Protein AF-A0A0Q5RCU6-F1 (afdb_monomer)

Nearest PDB structures (foldseek):
  3zzt-assembly1_A  TM=4.781E-01  e=5.049E+00  Staphylococcus aureus
  2j7k-assembly1_A  TM=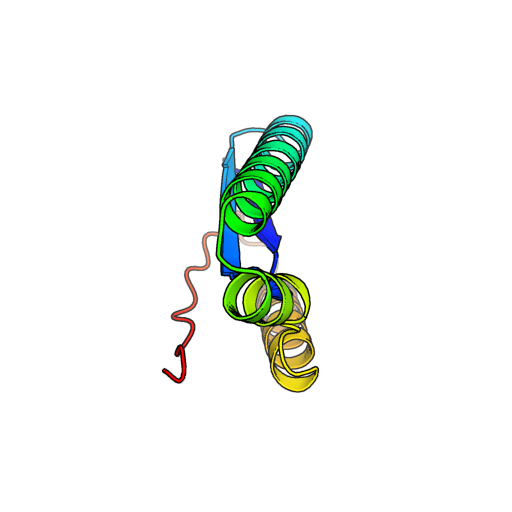4.481E-01  e=9.997E+00  Thermus thermophilus HB8

Sequence (88 aa):
MGWEALCIDLDISVQGDTFDDVRALLSKAVGSYIDAAQDEAPDVRAKLLSRRAPWWVSAGMTMRLIAFNVFRGRTREAQASFPVACPA

Radius of gyration: 15.43 Å; Cα contacts (8 Å, |Δi|>4): 62; chains: 1; bounding box: 38×25×40 Å

Foldseek 3Di:
DKDKDADQQLGDIDIGRDPVVNVVVVVVVVVVQLVVLVPDDPVSSCCNVPRGDDVVVVVVVVVVVVCVVVVPDPDPDPDDDDDDDDDD

Structure (mmCIF, N/CA/C/O backbone):
data_AF-A0A0Q5RCU6-F1
#
_entry.id   AF-A0A0Q5RCU6-F1
#
loop_
_atom_site.group_PDB
_atom_site.id
_atom_site.type_symbol
_atom_site.label_atom_id
_atom_site.label_alt_id
_atom_site.label_comp_id
_atom_site.label_asym_id
_atom_site.label_entity_id
_atom_site.label_seq_id
_atom_site.pdbx_PDB_ins_code
_atom_site.Cartn_x
_atom_site.Cartn_y
_atom_site.Cartn_z
_atom_site.occupancy
_atom_site.B_iso_or_equiv
_atom_site.auth_seq_id
_atom_site.auth_comp_id
_atom_site.auth_asym_id
_atom_site.auth_atom_id
_atom_site.pdbx_PDB_model_num
ATOM 1 N N . MET A 1 1 ? 3.666 -2.340 -21.336 1.00 52.75 1 MET A N 1
ATOM 2 C CA . MET A 1 1 ? 4.715 -2.268 -20.295 1.00 52.75 1 MET A CA 1
ATOM 3 C C . MET A 1 1 ? 4.062 -1.593 -19.115 1.00 52.75 1 MET A C 1
ATOM 5 O O . MET A 1 1 ? 3.648 -0.460 -19.287 1.00 52.75 1 MET A O 1
ATOM 9 N N . GLY A 1 2 ? 3.888 -2.304 -18.004 1.00 75.31 2 GLY A N 1
ATOM 10 C CA . GLY A 1 2 ? 3.197 -1.774 -16.833 1.00 75.31 2 GLY A CA 1
ATOM 11 C C . GLY A 1 2 ? 4.163 -1.481 -15.692 1.00 75.31 2 GLY A C 1
ATOM 12 O O . GLY A 1 2 ? 5.218 -2.107 -15.582 1.00 75.31 2 GLY A O 1
ATOM 13 N N . TRP A 1 3 ? 3.789 -0.523 -14.863 1.00 86.19 3 TRP A N 1
ATOM 14 C CA . TRP A 1 3 ? 4.314 -0.297 -13.530 1.00 86.19 3 TRP A CA 1
ATOM 15 C C . TRP A 1 3 ? 3.475 -1.073 -12.514 1.00 86.19 3 TRP A C 1
ATOM 17 O O . TRP A 1 3 ? 2.283 -1.307 -12.716 1.00 86.19 3 TRP A O 1
ATOM 27 N N . GLU A 1 4 ? 4.093 -1.430 -11.395 1.00 86.81 4 GLU A N 1
ATOM 28 C CA . GLU A 1 4 ? 3.428 -2.028 -10.242 1.00 86.81 4 GLU A CA 1
ATOM 29 C C . GLU A 1 4 ? 3.888 -1.303 -8.978 1.00 86.81 4 GLU A C 1
ATOM 31 O O . GLU A 1 4 ? 5.061 -0.938 -8.851 1.00 86.81 4 GLU A O 1
ATOM 36 N N . ALA A 1 5 ? 2.962 -1.073 -8.052 1.00 87.62 5 ALA A N 1
ATOM 37 C CA . ALA A 1 5 ? 3.252 -0.492 -6.753 1.00 87.62 5 ALA A CA 1
ATOM 38 C C . ALA A 1 5 ? 2.649 -1.359 -5.646 1.00 87.62 5 ALA A C 1
ATOM 40 O O . ALA A 1 5 ? 1.543 -1.882 -5.773 1.00 87.62 5 ALA A O 1
ATOM 41 N N . LEU A 1 6 ? 3.402 -1.513 -4.558 1.00 88.06 6 LEU A N 1
ATOM 42 C CA . LEU A 1 6 ? 3.092 -2.418 -3.455 1.00 88.06 6 LEU A CA 1
ATOM 43 C C . LEU A 1 6 ? 3.189 -1.659 -2.126 1.00 88.06 6 LEU A C 1
ATOM 45 O O . LEU A 1 6 ? 4.179 -0.969 -1.877 1.00 88.06 6 LEU A O 1
ATOM 49 N N . CYS A 1 7 ? 2.197 -1.826 -1.254 1.00 87.69 7 CYS A N 1
ATOM 50 C CA . CYS A 1 7 ? 2.248 -1.428 0.150 1.00 87.69 7 CYS A CA 1
ATOM 51 C C . CYS A 1 7 ? 2.227 -2.692 1.012 1.00 87.69 7 CYS A C 1
ATOM 53 O O . CYS A 1 7 ? 1.193 -3.337 1.158 1.00 87.69 7 CYS A O 1
ATOM 55 N N . ILE A 1 8 ? 3.384 -3.045 1.573 1.00 83.88 8 ILE A N 1
ATOM 56 C CA . ILE A 1 8 ? 3.576 -4.301 2.312 1.00 83.88 8 ILE A CA 1
ATOM 57 C C . ILE A 1 8 ? 2.806 -4.286 3.639 1.00 83.88 8 ILE A C 1
ATOM 59 O O . ILE A 1 8 ? 2.241 -5.300 4.032 1.00 83.88 8 ILE A O 1
ATOM 63 N N . ASP A 1 9 ? 2.752 -3.136 4.317 1.00 84.44 9 ASP A N 1
ATOM 64 C CA . ASP A 1 9 ? 2.084 -3.012 5.618 1.00 84.44 9 ASP A CA 1
ATOM 65 C C . ASP A 1 9 ? 0.575 -3.266 5.532 1.00 84.44 9 ASP A C 1
ATOM 67 O O . ASP A 1 9 ? -0.001 -3.914 6.406 1.00 84.44 9 ASP A O 1
ATOM 71 N N . LEU A 1 10 ? -0.049 -2.785 4.455 1.00 85.81 10 LEU A N 1
ATOM 72 C CA . LEU A 1 10 ? -1.489 -2.898 4.227 1.00 85.81 10 LEU A CA 1
ATOM 73 C C . LEU A 1 10 ? -1.863 -4.035 3.269 1.00 85.81 10 LEU A C 1
ATOM 75 O O . LEU A 1 10 ? -3.042 -4.218 2.995 1.00 85.81 10 LEU A O 1
ATOM 79 N N . ASP A 1 11 ? -0.880 -4.794 2.778 1.00 86.12 11 ASP A N 1
ATOM 80 C CA . ASP A 1 11 ? -1.069 -5.866 1.791 1.00 86.12 11 ASP A CA 1
ATOM 81 C C . ASP A 1 11 ? -1.808 -5.396 0.518 1.00 86.12 11 ASP A C 1
ATOM 83 O O . ASP A 1 11 ? -2.705 -6.054 -0.005 1.00 86.12 11 ASP A O 1
ATOM 87 N N . ILE A 1 12 ? -1.447 -4.206 0.023 1.00 89.25 12 ILE A N 1
ATOM 88 C CA . ILE A 1 12 ? -2.047 -3.600 -1.176 1.00 89.25 12 ILE A CA 1
ATOM 89 C C . ILE A 1 12 ? -1.079 -3.733 -2.351 1.00 89.25 12 ILE A C 1
ATOM 91 O O . ILE A 1 12 ? 0.104 -3.411 -2.231 1.00 89.25 12 ILE A O 1
ATOM 95 N N . SER A 1 13 ? -1.597 -4.127 -3.515 1.00 91.19 13 SER A N 1
ATOM 96 C CA . SER A 1 13 ? -0.882 -4.083 -4.794 1.00 91.19 13 SER A CA 1
ATOM 97 C C . SER A 1 13 ? -1.736 -3.405 -5.864 1.00 91.19 13 SER A C 1
ATOM 99 O O . SER A 1 13 ? -2.953 -3.586 -5.906 1.00 91.19 13 SER A O 1
ATOM 101 N N . VAL A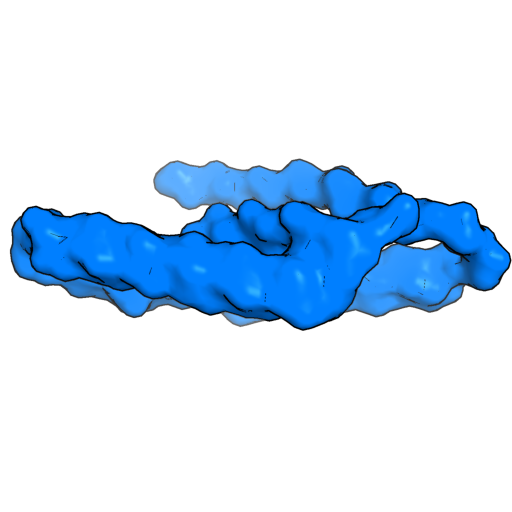 1 14 ? -1.108 -2.589 -6.711 1.00 91.06 14 VAL A N 1
ATOM 102 C CA . VAL A 1 14 ? -1.757 -1.921 -7.848 1.00 91.06 14 VAL A CA 1
ATOM 103 C C . VAL A 1 14 ? -0.853 -1.966 -9.074 1.00 91.06 14 VAL A C 1
ATOM 105 O O . VAL A 1 14 ? 0.368 -1.893 -8.952 1.00 91.06 14 VAL A O 1
ATOM 108 N N . GLN A 1 15 ? -1.454 -2.041 -10.259 1.00 90.94 15 GLN A N 1
ATOM 109 C CA . GLN A 1 15 ? -0.754 -2.055 -11.545 1.00 90.94 15 GLN A CA 1
ATOM 110 C C . 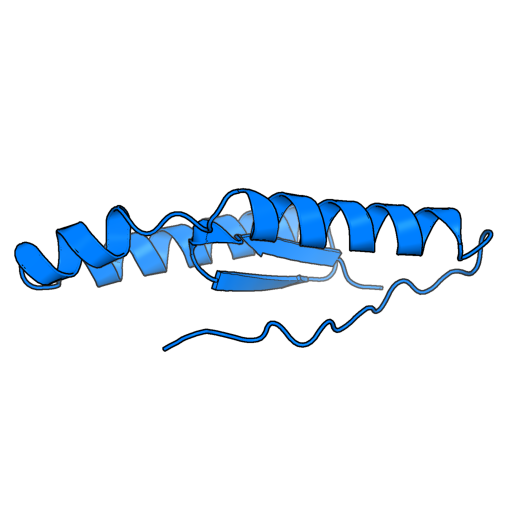GLN A 1 15 ? -1.313 -0.960 -12.458 1.00 90.94 15 GLN A C 1
ATOM 112 O O . GLN A 1 15 ? -2.491 -0.616 -12.363 1.00 90.94 15 GLN A O 1
ATOM 117 N N . GLY A 1 16 ? -0.474 -0.402 -13.327 1.00 89.56 16 GLY A N 1
ATOM 118 C CA . GLY A 1 16 ? -0.839 0.690 -14.233 1.00 89.56 16 GLY A CA 1
ATOM 119 C C . GLY A 1 16 ? 0.196 0.882 -15.335 1.00 89.56 16 GLY A C 1
ATOM 120 O O . GLY A 1 16 ? 1.225 0.215 -15.337 1.00 89.56 16 GLY A O 1
ATOM 121 N N . ASP A 1 17 ? -0.055 1.778 -16.284 1.00 8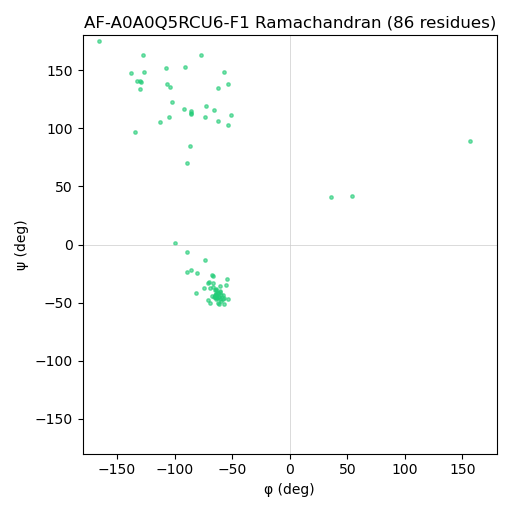8.94 17 ASP A N 1
ATOM 122 C CA . ASP A 1 17 ? 0.812 1.932 -17.462 1.00 88.94 17 ASP A CA 1
ATOM 123 C C . ASP A 1 17 ? 1.950 2.937 -17.249 1.00 88.94 17 ASP A C 1
ATOM 125 O O . ASP A 1 17 ? 3.004 2.837 -17.884 1.00 88.94 17 ASP A O 1
ATOM 129 N N . THR A 1 18 ? 1.782 3.874 -16.312 1.00 91.50 18 THR A N 1
ATOM 130 C CA . THR A 1 18 ? 2.805 4.859 -15.940 1.00 91.50 18 THR A CA 1
ATOM 131 C C . THR A 1 18 ? 3.066 4.886 -14.435 1.00 91.50 18 THR A C 1
ATOM 133 O O . THR A 1 18 ? 2.269 4.401 -13.629 1.00 91.50 18 THR A O 1
ATOM 136 N N . PHE A 1 19 ? 4.202 5.473 -14.045 1.00 89.75 19 PHE A N 1
ATOM 137 C CA . PHE A 1 19 ? 4.545 5.686 -12.640 1.00 89.75 19 PHE A CA 1
ATOM 138 C C . PHE A 1 19 ? 3.501 6.551 -11.916 1.00 89.75 19 PHE A C 1
ATOM 140 O O . PHE A 1 19 ? 3.107 6.237 -10.792 1.00 89.75 19 PHE A O 1
ATOM 147 N N . ASP A 1 20 ? 3.038 7.624 -12.559 1.00 93.25 20 ASP A N 1
ATOM 148 C CA . ASP A 1 20 ? 2.046 8.522 -11.968 1.00 93.25 20 ASP A CA 1
ATOM 149 C C . ASP A 1 20 ? 0.693 7.822 -11.793 1.00 93.25 20 ASP A C 1
ATOM 151 O O . ASP A 1 20 ? 0.053 8.000 -10.754 1.00 93.25 20 ASP A O 1
ATOM 155 N N . ASP A 1 21 ? 0.312 6.944 -12.730 1.00 91.62 21 ASP A N 1
ATOM 156 C CA . ASP A 1 21 ? -0.903 6.131 -12.613 1.00 91.62 21 ASP A CA 1
ATOM 157 C C . ASP A 1 21 ? -0.834 5.208 -11.398 1.00 91.62 21 ASP A C 1
ATOM 159 O O . ASP A 1 21 ? -1.735 5.227 -10.558 1.00 91.62 21 ASP A O 1
ATOM 163 N N . VAL A 1 22 ? 0.246 4.431 -11.243 1.00 93.19 22 VAL A N 1
ATOM 164 C CA . VAL A 1 22 ? 0.366 3.528 -10.086 1.00 93.19 22 VAL A CA 1
ATOM 165 C C . VAL A 1 22 ? 0.487 4.284 -8.772 1.00 93.19 22 VAL A C 1
ATOM 167 O O . VAL A 1 22 ? -0.047 3.830 -7.761 1.00 93.19 22 VAL A O 1
ATOM 170 N N . ARG A 1 23 ? 1.120 5.462 -8.762 1.00 93.31 23 ARG A N 1
ATOM 171 C CA . ARG A 1 23 ? 1.178 6.324 -7.576 1.00 93.31 23 ARG A CA 1
ATOM 172 C C . ARG A 1 23 ? -0.215 6.821 -7.189 1.00 93.31 23 ARG A C 1
ATOM 174 O O . ARG A 1 23 ? -0.557 6.798 -6.002 1.00 93.31 23 ARG A O 1
ATOM 181 N N . ALA A 1 24 ? -1.010 7.259 -8.163 1.00 94.44 24 ALA A N 1
ATOM 182 C CA . ALA A 1 24 ? -2.379 7.713 -7.940 1.00 94.44 24 ALA A CA 1
ATOM 183 C C . ALA A 1 24 ? -3.277 6.557 -7.472 1.00 94.44 24 ALA A C 1
ATOM 185 O O . ALA A 1 24 ? -3.999 6.702 -6.483 1.00 94.44 24 ALA A O 1
ATOM 186 N N . LEU A 1 25 ? -3.179 5.392 -8.121 1.00 95.44 25 LEU A N 1
ATOM 187 C CA . LEU A 1 25 ? -3.915 4.180 -7.755 1.00 95.44 25 LEU A CA 1
ATOM 188 C C . LEU A 1 25 ? -3.560 3.699 -6.349 1.00 95.44 25 LEU A C 1
ATOM 190 O O . LEU A 1 25 ? -4.463 3.403 -5.569 1.00 95.44 25 LEU A O 1
ATOM 194 N N . LEU A 1 26 ? -2.272 3.675 -5.995 1.00 94.94 26 LEU A N 1
ATOM 195 C CA . LEU A 1 26 ? -1.833 3.254 -4.667 1.00 94.94 26 LEU A CA 1
ATOM 196 C C . LEU A 1 26 ? -2.339 4.224 -3.599 1.00 94.94 26 LEU A C 1
ATOM 198 O O . LEU A 1 26 ? -2.889 3.791 -2.592 1.00 94.94 26 LEU A O 1
ATOM 202 N N . SER A 1 27 ? -2.215 5.533 -3.839 1.00 95.38 27 SER A N 1
ATOM 203 C CA . SER A 1 27 ? -2.726 6.565 -2.924 1.00 95.38 27 SER A CA 1
ATOM 204 C C . SER A 1 27 ? -4.231 6.417 -2.696 1.00 95.38 27 SER A C 1
ATOM 206 O O . SER A 1 27 ? -4.697 6.483 -1.560 1.00 95.38 27 SER A O 1
ATOM 208 N N . LYS A 1 28 ? -4.988 6.159 -3.769 1.00 96.44 28 LYS A N 1
ATOM 209 C CA . LYS A 1 28 ? -6.432 5.924 -3.699 1.00 96.44 28 LYS A CA 1
ATOM 210 C C . LYS A 1 28 ? -6.764 4.657 -2.911 1.00 96.44 28 LYS A C 1
ATOM 212 O O . LYS A 1 28 ? -7.627 4.709 -2.044 1.00 96.44 28 LYS A O 1
ATOM 217 N N . ALA A 1 29 ? -6.079 3.547 -3.183 1.00 94.62 29 ALA A N 1
ATOM 218 C CA . ALA A 1 29 ? -6.304 2.278 -2.494 1.00 94.62 29 ALA A CA 1
ATOM 219 C C . ALA A 1 29 ? -6.000 2.376 -0.990 1.00 94.62 29 ALA A C 1
ATOM 221 O O . ALA A 1 29 ? -6.784 1.896 -0.175 1.00 94.62 29 ALA A O 1
ATOM 222 N N . VAL A 1 30 ? -4.908 3.056 -0.618 1.00 94.06 30 VAL A N 1
ATOM 223 C CA . VAL A 1 30 ? -4.573 3.341 0.786 1.00 94.06 30 VAL A CA 1
ATOM 224 C C . VAL A 1 30 ? -5.655 4.199 1.442 1.00 94.06 30 VAL A C 1
ATOM 226 O O . VAL A 1 30 ? -6.084 3.881 2.547 1.00 94.06 30 VAL A O 1
ATOM 229 N N . GLY A 1 31 ? -6.130 5.250 0.764 1.00 95.06 31 GLY A N 1
ATOM 230 C CA . GLY A 1 31 ? -7.235 6.077 1.257 1.00 95.06 31 GLY A CA 1
ATOM 231 C C . GLY A 1 31 ? -8.495 5.252 1.523 1.00 95.06 31 GLY A C 1
ATOM 232 O O . GLY A 1 31 ? -8.998 5.252 2.639 1.00 95.06 31 GLY A O 1
ATOM 233 N N . SER A 1 32 ? -8.929 4.451 0.544 1.00 93.81 32 SER A N 1
ATOM 234 C CA . SER A 1 32 ? -10.097 3.574 0.695 1.00 93.81 32 SER A CA 1
ATOM 235 C C . SER A 1 32 ? -9.939 2.540 1.812 1.00 93.81 32 SER A C 1
ATOM 237 O O . SER A 1 32 ? -10.913 2.241 2.496 1.00 93.81 32 SER A O 1
ATOM 239 N N . TYR A 1 33 ? -8.731 2.008 2.029 1.00 92.69 33 TYR A N 1
ATOM 240 C CA . TYR A 1 33 ? -8.458 1.121 3.162 1.00 92.69 33 TYR A CA 1
ATOM 241 C C . TYR A 1 33 ? -8.635 1.847 4.499 1.00 92.69 33 TYR A C 1
ATOM 243 O O . TYR A 1 33 ? -9.249 1.308 5.417 1.00 92.69 33 TYR A O 1
ATOM 251 N N . ILE A 1 34 ? -8.097 3.064 4.617 1.00 93.00 34 ILE A N 1
ATOM 252 C CA . ILE A 1 34 ? -8.201 3.858 5.844 1.00 93.00 34 ILE A CA 1
ATOM 253 C C . ILE A 1 34 ? -9.660 4.215 6.121 1.00 93.00 34 ILE A C 1
ATOM 255 O O . ILE A 1 34 ? -10.095 4.046 7.257 1.00 93.00 34 ILE A O 1
ATOM 259 N N . ASP A 1 35 ? -10.405 4.657 5.107 1.00 94.75 35 ASP A N 1
ATOM 260 C CA . ASP A 1 35 ? -11.825 4.995 5.238 1.00 94.75 35 ASP A CA 1
ATOM 261 C C . ASP A 1 35 ? -12.632 3.772 5.703 1.00 94.75 35 ASP A C 1
ATOM 263 O O . ASP A 1 35 ? -13.330 3.839 6.712 1.00 94.75 35 A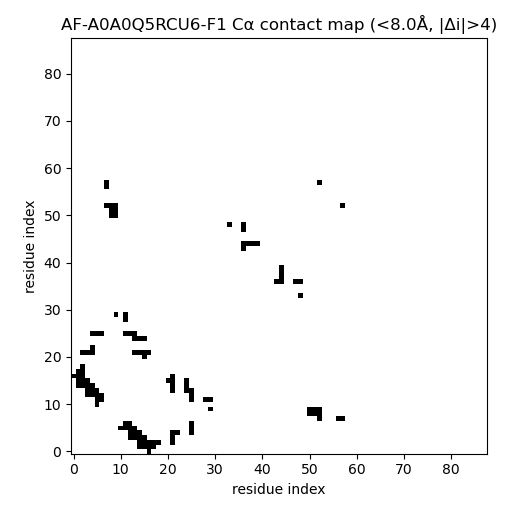SP A O 1
ATOM 267 N N . ALA A 1 36 ? -12.437 2.613 5.063 1.00 92.25 36 ALA A N 1
ATOM 268 C CA . ALA A 1 36 ? -13.088 1.369 5.473 1.00 92.25 36 ALA A CA 1
ATOM 269 C C . ALA A 1 36 ? -12.711 0.956 6.907 1.00 92.25 36 ALA A C 1
ATOM 271 O O . ALA A 1 36 ? -13.566 0.548 7.686 1.00 92.25 36 ALA A O 1
ATOM 272 N N . ALA A 1 37 ? -11.440 1.101 7.295 1.00 91.94 37 ALA A N 1
ATOM 273 C CA . ALA A 1 37 ? -11.004 0.817 8.659 1.00 91.94 37 ALA A CA 1
ATOM 274 C C . ALA A 1 37 ? -11.580 1.810 9.686 1.00 91.94 37 ALA A C 1
ATOM 276 O O . ALA A 1 37 ? -11.687 1.465 10.864 1.00 91.94 37 ALA A O 1
ATOM 277 N N . GLN A 1 38 ? -11.924 3.040 9.287 1.00 92.56 38 GLN A N 1
ATOM 278 C CA . GLN A 1 38 ? -12.544 4.023 10.179 1.00 92.56 38 GLN A CA 1
ATOM 279 C C . GLN A 1 38 ? -13.988 3.672 10.539 1.00 92.56 38 GLN A C 1
ATOM 281 O O . GLN A 1 38 ? -14.375 3.935 11.686 1.00 92.56 38 GLN A O 1
ATOM 286 N N . ASP A 1 39 ? -14.713 3.049 9.608 1.00 95.44 39 ASP A N 1
ATOM 287 C CA . ASP A 1 39 ? -16.105 2.604 9.763 1.00 95.44 39 ASP A CA 1
ATOM 288 C C . ASP A 1 39 ? -16.254 1.362 10.665 1.00 95.44 39 ASP A C 1
ATOM 290 O O . ASP A 1 39 ? -17.353 1.039 11.120 1.00 95.44 39 ASP A O 1
ATOM 294 N N . GLU A 1 40 ? -15.147 0.686 10.975 1.00 94.00 40 GLU A N 1
ATOM 295 C CA . GLU A 1 40 ? -15.113 -0.478 11.860 1.00 94.00 40 GLU A CA 1
ATOM 296 C C . GLU A 1 40 ? -15.198 -0.117 13.354 1.00 94.00 40 GLU A C 1
ATOM 298 O O . GLU A 1 40 ? -14.930 1.009 13.798 1.00 94.00 40 GLU A O 1
ATOM 303 N N . ALA A 1 41 ? -15.518 -1.124 14.174 1.00 94.06 41 ALA A N 1
ATOM 304 C CA . ALA A 1 41 ? -15.525 -0.991 15.628 1.00 94.06 41 ALA A CA 1
ATOM 305 C C . ALA A 1 41 ? -14.151 -0.521 16.169 1.00 94.06 41 ALA A C 1
ATOM 307 O O . ALA A 1 41 ? -13.112 -0.858 15.596 1.00 94.06 41 ALA A O 1
ATOM 308 N N . PRO A 1 42 ? -14.091 0.237 17.285 1.00 90.19 42 PRO A N 1
ATOM 309 C CA . PRO A 1 42 ? -12.847 0.854 17.759 1.00 90.19 42 PRO A CA 1
ATOM 310 C C . PRO A 1 42 ? -11.679 -0.119 17.986 1.00 90.19 42 PRO A C 1
ATOM 312 O O . PRO A 1 42 ? -10.524 0.243 17.750 1.00 90.19 42 PRO A O 1
ATOM 315 N N . ASP A 1 43 ? -11.964 -1.340 18.433 1.00 90.62 43 ASP A N 1
ATOM 316 C CA . ASP A 1 43 ? -10.982 -2.401 18.668 1.00 90.62 43 ASP A CA 1
ATOM 317 C C . ASP A 1 43 ? -10.474 -3.032 17.362 1.00 90.62 43 ASP A C 1
ATOM 319 O O . ASP A 1 43 ? -9.280 -3.320 17.234 1.00 90.62 43 ASP A O 1
ATOM 323 N N . VAL A 1 44 ? -11.358 -3.196 16.376 1.00 89.25 44 VAL A N 1
ATOM 324 C CA . VAL A 1 44 ? -11.028 -3.695 15.035 1.00 89.25 44 VAL A CA 1
ATOM 325 C C . VAL A 1 44 ? -10.227 -2.647 14.266 1.00 89.25 44 VAL A C 1
ATOM 327 O O . VAL A 1 44 ? -9.141 -2.948 13.768 1.00 89.25 44 VAL A O 1
ATOM 330 N N . ARG A 1 45 ? -10.675 -1.388 14.270 1.00 91.25 45 ARG A N 1
ATOM 331 C CA . ARG A 1 45 ? -9.972 -0.244 13.673 1.00 91.25 45 ARG A CA 1
ATOM 332 C C . ARG A 1 45 ? -8.543 -0.109 14.185 1.00 91.25 45 ARG A C 1
ATOM 334 O O . ARG A 1 45 ? -7.612 0.055 13.398 1.00 91.25 45 ARG A O 1
ATOM 341 N N . ALA A 1 46 ? -8.350 -0.198 15.503 1.00 87.75 46 ALA A N 1
ATOM 342 C CA . ALA A 1 46 ? -7.021 -0.112 16.101 1.00 87.75 46 ALA A CA 1
ATOM 343 C C . ALA A 1 46 ? -6.101 -1.237 15.602 1.00 87.75 46 ALA A C 1
ATOM 345 O O . ALA A 1 46 ? -4.935 -0.979 15.307 1.00 87.75 46 ALA A O 1
ATOM 346 N N . LYS A 1 47 ? -6.611 -2.465 15.448 1.00 87.81 47 LYS A N 1
ATOM 347 C CA . LYS A 1 47 ? -5.847 -3.593 14.887 1.00 87.81 47 LYS A CA 1
ATOM 348 C C . LYS A 1 47 ? -5.525 -3.393 13.403 1.00 87.81 47 LYS A C 1
ATOM 350 O O . LYS A 1 47 ? -4.381 -3.599 13.012 1.00 87.81 47 LYS A O 1
ATOM 355 N N . LEU A 1 48 ? -6.493 -2.951 12.599 1.00 86.75 48 LEU A N 1
ATOM 356 C CA . LEU A 1 48 ? -6.321 -2.734 11.156 1.00 86.75 48 LEU A CA 1
ATOM 357 C C . LEU A 1 48 ? -5.315 -1.621 10.837 1.00 86.75 48 LEU A C 1
ATOM 359 O O . LEU A 1 48 ? -4.522 -1.767 9.909 1.00 86.75 48 LEU A O 1
ATOM 363 N N . LEU A 1 49 ? -5.319 -0.532 11.612 1.00 87.00 49 LEU A N 1
ATOM 364 C CA . LEU A 1 49 ? -4.424 0.614 11.403 1.00 87.00 49 LEU A CA 1
ATOM 365 C C . LEU A 1 49 ? -3.047 0.447 12.066 1.00 87.00 49 LEU A C 1
ATOM 367 O O . LEU A 1 49 ? -2.090 1.105 11.665 1.00 87.00 49 LEU A O 1
ATOM 371 N N . SER A 1 50 ? -2.925 -0.413 13.082 1.00 86.19 50 SER A N 1
ATOM 372 C CA . SER A 1 50 ? -1.635 -0.710 13.731 1.00 86.19 50 SER A CA 1
ATOM 373 C C . SER A 1 50 ? -0.875 -1.868 13.085 1.00 86.19 50 SER A C 1
ATOM 375 O O . SER A 1 50 ? 0.276 -2.122 13.456 1.00 86.19 50 SER A O 1
ATOM 377 N N . ARG A 1 51 ? -1.487 -2.558 12.115 1.00 79.69 51 ARG A N 1
ATOM 378 C CA . ARG A 1 51 ? -0.861 -3.655 11.380 1.00 79.69 51 ARG A CA 1
ATOM 379 C C . ARG A 1 51 ? 0.355 -3.123 10.622 1.00 79.69 51 ARG A C 1
ATOM 381 O O . ARG A 1 51 ? 0.236 -2.411 9.633 1.00 79.69 51 ARG A O 1
ATOM 388 N N . ARG A 1 52 ? 1.541 -3.464 11.119 1.00 78.44 52 ARG A N 1
ATOM 389 C CA . ARG A 1 52 ? 2.807 -3.291 10.408 1.00 78.44 52 ARG A CA 1
ATOM 390 C C . ARG A 1 52 ? 3.290 -4.649 9.956 1.00 78.44 52 ARG A C 1
ATOM 392 O O . ARG A 1 52 ? 3.239 -5.611 10.731 1.00 78.44 52 ARG A O 1
ATOM 399 N N . ALA A 1 53 ? 3.792 -4.722 8.732 1.00 76.56 53 ALA A N 1
ATOM 400 C CA . ALA A 1 53 ? 4.499 -5.907 8.302 1.00 76.56 53 ALA A CA 1
ATOM 401 C C . ALA A 1 53 ? 5.743 -6.073 9.191 1.00 76.56 53 ALA A C 1
ATOM 403 O O . ALA A 1 53 ? 6.465 -5.099 9.443 1.00 76.56 53 ALA A O 1
ATOM 404 N N . PRO A 1 54 ? 6.027 -7.285 9.695 1.00 82.50 54 PRO A N 1
ATOM 405 C CA . PRO A 1 54 ? 7.283 -7.533 10.378 1.00 82.50 54 PRO A CA 1
ATOM 406 C C . PRO A 1 54 ? 8.454 -7.125 9.483 1.00 82.50 54 PRO A C 1
ATOM 408 O O . PRO A 1 54 ? 8.456 -7.406 8.285 1.00 82.50 54 PRO A O 1
ATOM 411 N N . TRP A 1 55 ? 9.472 -6.483 10.057 1.00 79.81 55 TRP A N 1
ATOM 412 C CA . TRP A 1 55 ? 10.584 -5.898 9.298 1.00 79.81 55 TRP A CA 1
ATOM 413 C C . TRP A 1 55 ? 11.285 -6.903 8.365 1.00 79.81 55 TRP A C 1
ATOM 415 O O . TRP A 1 55 ? 11.772 -6.523 7.300 1.00 79.81 55 TRP 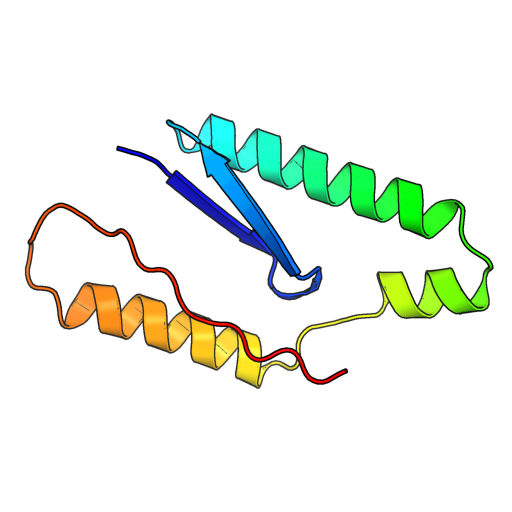A O 1
ATOM 425 N N . TRP A 1 56 ? 11.299 -8.193 8.726 1.00 79.25 56 TRP A N 1
ATOM 426 C CA . TRP A 1 56 ? 11.873 -9.260 7.904 1.00 79.25 56 TRP A CA 1
ATOM 427 C C . TRP A 1 56 ? 11.095 -9.503 6.605 1.00 79.25 56 TRP A C 1
ATOM 429 O O . TRP A 1 56 ? 11.692 -9.930 5.618 1.00 79.25 56 TRP A O 1
ATOM 439 N N . VAL A 1 57 ? 9.791 -9.212 6.571 1.00 81.38 57 VAL A N 1
ATOM 440 C CA . VAL A 1 57 ? 8.961 -9.309 5.359 1.00 81.38 57 VAL A CA 1
ATOM 441 C C . VAL A 1 57 ? 9.380 -8.224 4.374 1.00 81.38 57 VAL A C 1
ATOM 443 O O . VAL A 1 57 ? 9.713 -8.529 3.228 1.00 81.38 57 VAL A O 1
ATOM 446 N N . SER A 1 58 ? 9.469 -6.975 4.838 1.00 80.69 58 SER A N 1
ATOM 447 C CA . SER A 1 58 ? 9.926 -5.847 4.020 1.00 80.69 58 SER A CA 1
ATOM 448 C C . SER A 1 58 ? 11.371 -6.034 3.546 1.00 80.69 58 SER A C 1
ATOM 450 O O . SER A 1 58 ? 11.674 -5.806 2.372 1.00 80.69 58 SER A O 1
ATOM 452 N N . ALA A 1 59 ? 12.258 -6.528 4.417 1.00 81.88 59 ALA A N 1
ATOM 453 C CA . ALA A 1 59 ? 13.639 -6.850 4.060 1.00 81.88 59 ALA A CA 1
ATOM 454 C C . ALA A 1 59 ? 13.727 -7.996 3.035 1.00 81.88 59 ALA A C 1
ATOM 456 O O . ALA A 1 59 ? 14.456 -7.881 2.050 1.00 81.88 59 ALA A O 1
ATOM 457 N N . GLY A 1 60 ? 12.957 -9.074 3.217 1.00 85.62 60 GLY A N 1
ATOM 458 C CA . GLY A 1 60 ? 12.916 -10.209 2.294 1.00 85.62 60 GLY A CA 1
ATOM 459 C C . GLY A 1 60 ? 12.380 -9.830 0.912 1.00 85.62 60 GLY A C 1
ATOM 460 O O . GLY A 1 60 ? 12.963 -10.221 -0.100 1.00 85.62 60 GLY A O 1
ATOM 461 N N . MET A 1 61 ? 11.319 -9.019 0.854 1.00 81.56 61 MET A N 1
ATOM 462 C CA . MET A 1 61 ? 10.773 -8.489 -0.402 1.00 81.56 61 MET A CA 1
ATOM 463 C C . MET A 1 61 ? 11.795 -7.594 -1.115 1.00 81.56 61 MET A C 1
ATOM 465 O O . MET A 1 61 ? 12.063 -7.773 -2.303 1.00 81.56 61 MET A O 1
ATOM 469 N N . THR A 1 62 ? 12.440 -6.691 -0.372 1.00 82.12 62 THR A N 1
ATOM 470 C CA . THR A 1 62 ? 13.486 -5.802 -0.901 1.00 82.12 62 THR A CA 1
ATOM 471 C C . THR A 1 62 ? 14.665 -6.602 -1.450 1.00 82.12 62 THR A C 1
ATOM 473 O O . THR A 1 62 ? 15.110 -6.369 -2.572 1.00 82.12 62 THR A O 1
ATOM 476 N N . MET A 1 63 ? 15.141 -7.599 -0.700 1.00 84.75 63 MET A N 1
ATOM 477 C CA . MET A 1 63 ? 16.243 -8.460 -1.126 1.00 84.75 63 MET A CA 1
ATOM 478 C C . MET A 1 63 ? 15.878 -9.278 -2.371 1.00 84.75 63 MET A C 1
ATOM 480 O O . MET A 1 63 ? 16.714 -9.412 -3.259 1.00 84.75 63 MET A O 1
ATOM 484 N N . ARG A 1 64 ? 14.634 -9.766 -2.490 1.00 84.25 64 ARG A N 1
ATOM 485 C CA . ARG A 1 64 ? 14.142 -10.447 -3.703 1.00 84.25 64 ARG A CA 1
ATOM 486 C C . ARG A 1 64 ? 14.112 -9.526 -4.916 1.00 84.25 64 ARG A C 1
ATOM 488 O O . ARG A 1 64 ? 14.543 -9.947 -5.984 1.00 84.25 64 ARG A O 1
ATOM 495 N N . LEU A 1 65 ? 13.657 -8.283 -4.760 1.00 82.12 65 LEU A N 1
ATOM 496 C CA . LEU A 1 65 ? 13.659 -7.295 -5.842 1.00 82.12 65 LEU A CA 1
ATOM 497 C C . LEU A 1 65 ? 15.085 -6.935 -6.269 1.00 82.12 65 LEU A C 1
ATOM 499 O O . LEU A 1 65 ? 15.372 -6.888 -7.465 1.00 82.12 65 LEU A O 1
ATOM 503 N N . ILE A 1 66 ? 15.997 -6.736 -5.314 1.00 83.06 66 ILE A N 1
ATOM 504 C CA . ILE A 1 66 ? 17.414 -6.480 -5.604 1.00 83.06 66 ILE A CA 1
ATOM 505 C C . ILE A 1 66 ? 18.029 -7.684 -6.318 1.00 83.06 66 ILE A C 1
ATOM 507 O O . ILE A 1 66 ? 18.608 -7.522 -7.387 1.00 83.06 66 ILE A O 1
ATOM 511 N N . ALA A 1 67 ? 17.858 -8.894 -5.780 1.00 83.44 67 ALA A N 1
ATOM 512 C CA . ALA A 1 67 ? 18.350 -10.122 -6.392 1.00 83.44 67 ALA A CA 1
ATOM 513 C C . ALA A 1 67 ? 17.796 -10.291 -7.814 1.00 83.44 67 ALA A C 1
ATOM 515 O O . ALA A 1 67 ? 18.557 -10.539 -8.741 1.00 83.44 67 ALA A O 1
ATOM 516 N N . PHE A 1 68 ? 16.496 -10.080 -8.021 1.00 78.12 68 PHE A N 1
ATOM 517 C CA . PHE A 1 68 ? 15.884 -10.142 -9.346 1.00 78.12 68 PHE A CA 1
ATOM 518 C C . PHE A 1 68 ? 16.534 -9.160 -10.331 1.00 78.12 68 PHE A C 1
ATOM 520 O O . PHE A 1 68 ? 16.888 -9.562 -11.437 1.00 78.12 68 PHE A O 1
ATOM 527 N N . ASN A 1 69 ? 16.741 -7.903 -9.926 1.00 75.94 69 ASN A N 1
ATOM 528 C CA . ASN A 1 69 ? 17.359 -6.878 -10.774 1.00 75.94 69 ASN A CA 1
ATOM 529 C C . ASN A 1 69 ? 18.861 -7.116 -11.019 1.00 75.94 69 ASN A C 1
ATOM 531 O O . ASN A 1 69 ? 19.361 -6.775 -12.088 1.00 75.94 69 ASN A O 1
ATOM 535 N N . VAL A 1 70 ? 19.582 -7.702 -10.057 1.00 79.69 70 VAL A N 1
ATOM 536 C CA . VAL A 1 70 ? 21.027 -7.978 -10.157 1.00 79.69 70 VAL A CA 1
ATOM 537 C C . VAL A 1 70 ? 21.307 -9.259 -10.949 1.00 79.69 70 VAL A C 1
ATOM 539 O O . VAL A 1 70 ? 22.213 -9.276 -11.780 1.00 79.69 70 VAL A O 1
ATOM 542 N N . PHE A 1 71 ? 20.535 -10.328 -10.730 1.00 74.31 71 PHE A N 1
ATOM 543 C CA . PHE A 1 71 ? 20.738 -11.622 -11.393 1.00 74.31 71 PHE A CA 1
ATOM 544 C C . PHE A 1 71 ? 20.153 -11.678 -12.817 1.00 74.31 71 PHE A C 1
ATOM 546 O O . PHE A 1 71 ? 20.658 -12.439 -13.642 1.00 74.31 71 PHE A O 1
ATOM 553 N N . ARG A 1 72 ? 1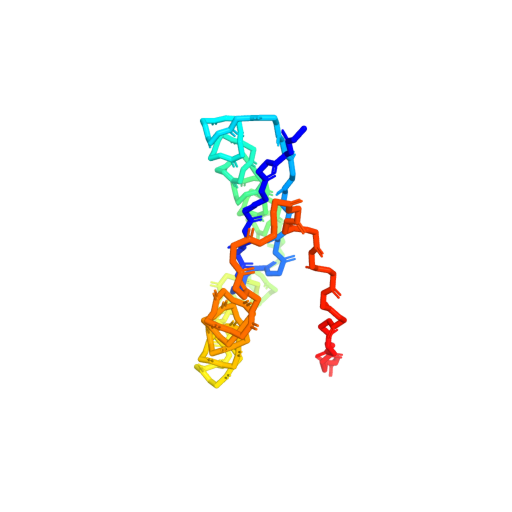9.144 -10.860 -13.164 1.00 63.38 72 ARG A N 1
ATOM 554 C CA . ARG A 1 72 ? 18.697 -10.684 -14.562 1.00 63.38 72 ARG A CA 1
ATOM 555 C C . ARG A 1 72 ? 19.521 -9.599 -15.251 1.00 63.38 72 ARG A C 1
ATOM 557 O O . ARG A 1 72 ? 19.100 -8.449 -15.357 1.00 63.38 72 ARG A O 1
ATOM 564 N N . GLY A 1 73 ? 20.684 -9.961 -15.785 1.00 56.44 73 GLY A N 1
ATOM 565 C CA . GLY A 1 73 ? 21.406 -9.093 -16.716 1.00 56.44 73 GLY A CA 1
ATOM 566 C C . GLY A 1 73 ? 2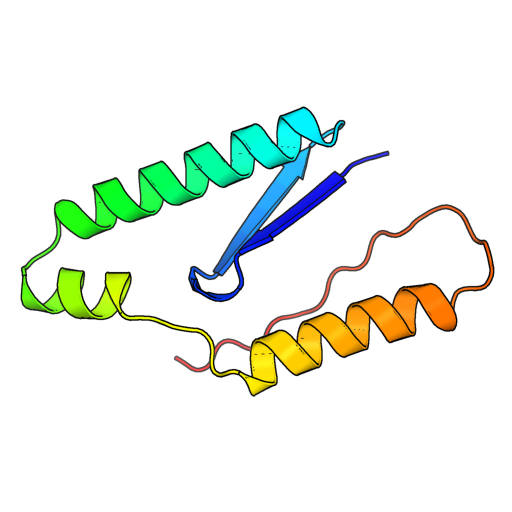0.498 -8.612 -17.863 1.00 56.44 73 GLY A C 1
ATOM 567 O O . GLY A 1 73 ? 20.081 -9.408 -18.697 1.00 56.44 73 GLY A O 1
ATOM 568 N N . ARG A 1 74 ? 20.175 -7.307 -17.887 1.00 54.09 74 ARG A N 1
ATOM 569 C CA . ARG A 1 74 ? 19.615 -6.517 -19.015 1.00 54.09 74 ARG A CA 1
ATOM 570 C C . ARG A 1 74 ? 18.612 -7.224 -19.947 1.00 54.09 74 ARG A C 1
ATOM 572 O O . ARG A 1 74 ? 18.631 -6.979 -21.151 1.00 54.09 74 ARG A O 1
ATOM 579 N N . THR A 1 75 ? 17.689 -8.036 -19.437 1.00 48.06 75 THR A N 1
ATOM 580 C CA . THR A 1 75 ? 16.574 -8.544 -20.254 1.00 48.06 75 THR A CA 1
ATOM 581 C C . THR A 1 75 ? 15.294 -7.808 -19.877 1.00 48.06 75 THR A C 1
ATOM 583 O O . THR A 1 75 ? 14.781 -7.941 -18.769 1.00 48.06 75 THR A O 1
ATOM 586 N N . ARG A 1 76 ? 14.840 -6.962 -20.811 1.00 51.22 76 ARG A N 1
ATOM 587 C CA . ARG A 1 76 ? 13.565 -6.235 -20.795 1.00 51.22 76 ARG A CA 1
ATOM 588 C C . ARG A 1 76 ? 12.420 -7.230 -20.600 1.00 51.22 76 ARG A C 1
ATOM 590 O O . ARG A 1 76 ? 12.095 -7.918 -21.551 1.00 51.22 76 ARG A O 1
ATOM 597 N N . GLU A 1 77 ? 11.881 -7.300 -19.386 1.00 55.62 77 GLU A N 1
ATOM 598 C CA . GLU A 1 77 ? 10.496 -7.647 -19.006 1.00 55.62 77 GLU A CA 1
ATOM 599 C C . GLU A 1 77 ? 10.510 -8.146 -17.557 1.00 55.62 77 GLU A C 1
ATOM 601 O O . GLU A 1 77 ? 10.707 -9.324 -17.257 1.00 55.62 77 GLU A O 1
ATOM 606 N N . ALA A 1 78 ? 10.363 -7.198 -16.632 1.00 50.56 78 ALA A N 1
ATOM 607 C CA . ALA A 1 78 ? 10.242 -7.464 -15.207 1.00 50.56 78 ALA A CA 1
ATOM 608 C C . ALA A 1 78 ? 8.761 -7.665 -14.845 1.00 50.56 78 ALA A C 1
ATOM 610 O O . ALA A 1 78 ? 8.157 -6.811 -14.210 1.00 50.56 78 ALA A O 1
ATOM 611 N N . GLN A 1 79 ? 8.167 -8.781 -15.276 1.00 53.22 79 GLN A N 1
ATOM 612 C CA . GLN A 1 79 ? 6.994 -9.336 -14.595 1.00 53.22 79 GLN A CA 1
ATOM 613 C C . GLN A 1 79 ? 7.501 -10.337 -13.559 1.00 53.22 79 GLN A C 1
ATOM 615 O O . GLN A 1 79 ? 8.150 -11.327 -13.905 1.00 53.22 79 GLN A O 1
ATOM 620 N N . ALA A 1 80 ? 7.257 -10.055 -12.282 1.00 58.16 80 ALA A N 1
ATOM 621 C CA . ALA A 1 80 ? 7.641 -10.926 -11.183 1.00 58.16 80 ALA A CA 1
ATOM 622 C C . ALA A 1 80 ? 6.472 -11.053 -10.202 1.00 58.16 80 ALA A C 1
ATOM 624 O O . ALA A 1 80 ? 6.279 -10.209 -9.337 1.00 58.16 80 ALA A O 1
ATOM 625 N N . SER A 1 81 ? 5.690 -12.123 -10.335 1.00 55.56 81 SER A N 1
ATOM 626 C CA . S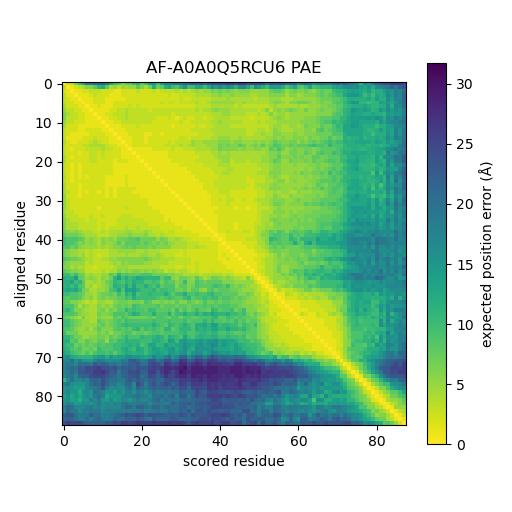ER A 1 81 ? 4.680 -12.496 -9.347 1.00 55.56 81 SER A CA 1
ATOM 627 C C . SER A 1 81 ? 5.340 -13.336 -8.255 1.00 55.56 81 SER A C 1
ATOM 629 O O . SER A 1 81 ? 5.779 -14.460 -8.516 1.00 55.56 81 SER A O 1
ATOM 631 N N . PHE A 1 82 ? 5.424 -12.808 -7.036 1.00 60.47 82 PHE A N 1
ATOM 632 C CA . PHE A 1 82 ? 5.899 -13.562 -5.878 1.00 60.47 82 PHE A CA 1
ATOM 633 C C . PHE A 1 82 ? 4.699 -13.991 -5.029 1.00 60.47 82 PHE A C 1
ATOM 635 O O . PHE A 1 82 ? 3.953 -13.120 -4.584 1.00 60.47 82 PHE A O 1
ATOM 642 N N . PRO A 1 83 ? 4.497 -15.294 -4.764 1.00 51.38 83 PRO A N 1
ATOM 643 C CA . PRO A 1 83 ? 3.482 -15.712 -3.809 1.00 51.38 83 PRO A CA 1
ATOM 644 C C . PRO A 1 83 ? 3.886 -15.221 -2.414 1.00 51.38 83 PRO A C 1
ATOM 646 O O . PRO A 1 83 ? 4.928 -15.611 -1.875 1.00 51.38 83 PRO A O 1
ATOM 649 N N . VAL A 1 84 ? 3.075 -14.334 -1.841 1.00 59.16 84 VAL A N 1
ATOM 650 C CA . VAL A 1 84 ? 3.205 -13.898 -0.450 1.00 59.16 84 VAL A CA 1
ATOM 651 C C . VAL A 1 84 ? 2.448 -14.914 0.399 1.00 59.16 84 VAL A C 1
ATOM 653 O O . VAL A 1 84 ? 1.239 -15.071 0.269 1.00 59.16 84 VAL A O 1
ATOM 656 N N . ALA A 1 85 ? 3.167 -15.669 1.229 1.00 53.22 85 ALA A N 1
ATOM 657 C CA . ALA A 1 85 ? 2.530 -16.543 2.205 1.00 53.22 85 ALA A CA 1
ATOM 658 C C . ALA A 1 85 ? 1.971 -15.668 3.335 1.00 53.22 85 ALA A C 1
ATOM 660 O O . ALA A 1 85 ? 2.744 -15.089 4.099 1.00 53.22 85 ALA A O 1
ATOM 661 N N . CYS A 1 86 ? 0.645 -15.556 3.422 1.00 47.72 86 CYS A N 1
ATOM 662 C CA . CYS A 1 86 ? -0.038 -14.836 4.493 1.00 47.72 86 CYS A CA 1
ATOM 663 C C . CYS A 1 86 ? -0.232 -15.769 5.701 1.00 47.72 86 CYS A C 1
ATOM 665 O O . CYS A 1 86 ? -0.963 -16.754 5.577 1.00 47.72 86 CYS A O 1
ATOM 667 N N . PRO A 1 87 ? 0.396 -15.509 6.864 1.00 55.72 87 PRO A N 1
ATOM 668 C CA . PRO A 1 87 ? -0.017 -16.148 8.107 1.00 55.72 87 PRO A CA 1
ATOM 669 C C . PRO A 1 87 ? -1.346 -15.521 8.558 1.00 55.72 87 PRO A C 1
ATOM 671 O O . PRO A 1 87 ? -1.418 -14.304 8.744 1.00 55.72 87 PRO A O 1
ATOM 674 N N . ALA A 1 88 ? -2.387 -16.353 8.648 1.00 53.84 88 ALA A N 1
ATOM 675 C CA . ALA A 1 88 ? -3.694 -16.004 9.210 1.00 53.84 88 ALA A CA 1
ATOM 676 C C . ALA A 1 88 ? -3.627 -15.840 10.734 1.00 53.84 88 ALA A C 1
ATOM 678 O O . ALA A 1 88 ? -2.830 -16.574 11.366 1.00 53.84 88 ALA A O 1
#

pLDDT: mean 80.83, std 14.45, range [47.72, 96.44]

Solvent-accessible surface area (backbone atoms only — not comparable to full-atom values): 5392 Å² total; per-residue (Å²): 121,71,35,73,40,75,41,72,50,77,72,43,76,38,71,28,71,39,69,67,50,17,51,52,49,42,55,50,52,54,48,52,52,51,54,57,37,64,78,40,57,74,72,54,23,52,51,65,72,64,46,63,54,58,68,67,57,59,49,50,52,50,50,49,54,50,48,51,62,66,72,50,73,91,67,96,71,90,80,79,89,74,89,75,85,78,85,128

Mean predicted aligned error: 9.22 Å

Secondary structure (DSSP, 8-state):
--EEEEETTTTEEEEESSHHHHHHHHHHHHHHHHHHHHSS-HHHHHHHHH----HHHHHHHHHHHHHHHHHS-S-S------------